Protein AF-A0A660N983-F1 (afdb_monomer_lite)

Sequence (49 aa):
LATTDNFTAPADACSSWQQLYADLKTFADDLNDHIELENTILFPRALNE

pLDDT: mean 95.21, std 7.73, range [54.53, 98.75]

Foldseek 3Di:
DVVCVQLDDDPPDDPVSNVVSVVVNVVVVVVVVVVCCCPVPVCCVVVPD

Secondary structure (DSSP, 8-state):
-GGGGGG---TTS-HHHHHHHHHHHHHHHHHHHHHHHIIIIIHHHHH--

Structure (mmCIF, N/CA/C/O backbone):
data_AF-A0A660N983-F1
#
_entry.id   AF-A0A660N983-F1
#
loop_
_atom_site.group_PDB
_atom_site.id
_atom_site.type_symbol
_atom_site.label_atom_id
_atom_site.label_alt_id
_atom_site.label_comp_id
_atom_site.label_asym_id
_atom_site.label_entity_id
_atom_site.label_seq_id
_atom_site.pdbx_PDB_ins_code
_atom_site.Cartn_x
_atom_site.Cartn_y
_atom_site.Cartn_z
_atom_site.occupancy
_atom_site.B_iso_or_equiv
_atom_site.auth_seq_id
_atom_site.auth_comp_id
_atom_site.auth_asym_id
_atom_site.auth_atom_id
_atom_site.pdbx_PDB_model_num
ATOM 1 N N . LEU A 1 1 ? -1.688 -1.487 -6.422 1.00 75.56 1 LEU A N 1
ATOM 2 C CA . LEU A 1 1 ? -1.231 -2.756 -7.037 1.00 75.56 1 LEU A CA 1
ATOM 3 C C . LEU A 1 1 ? -1.264 -2.711 -8.566 1.00 75.56 1 LEU A C 1
ATOM 5 O O . LEU A 1 1 ? -0.228 -2.949 -9.162 1.00 75.56 1 LEU A O 1
ATOM 9 N N . ALA A 1 2 ? -2.390 -2.365 -9.208 1.00 87.62 2 ALA A N 1
ATOM 10 C CA . ALA A 1 2 ? -2.517 -2.425 -10.675 1.00 87.62 2 ALA A CA 1
ATOM 11 C C . ALA A 1 2 ? -1.520 -1.542 -11.459 1.00 87.62 2 ALA A C 1
ATOM 13 O O . ALA A 1 2 ? -0.969 -1.985 -12.457 1.00 87.62 2 ALA A O 1
ATOM 14 N N . THR A 1 3 ? -1.244 -0.316 -11.002 1.00 93.56 3 THR A N 1
ATOM 15 C CA . THR A 1 3 ? -0.341 0.617 -11.710 1.00 93.56 3 THR A CA 1
ATOM 16 C C . THR A 1 3 ? 1.139 0.224 -11.634 1.00 93.56 3 THR A C 1
ATOM 18 O O . THR A 1 3 ? 1.924 0.654 -12.469 1.00 93.56 3 THR A O 1
ATOM 21 N N . THR A 1 4 ? 1.532 -0.570 -10.635 1.00 94.56 4 THR A N 1
ATOM 22 C CA . THR A 1 4 ? 2.930 -0.956 -10.362 1.00 94.56 4 THR A CA 1
ATOM 23 C C . THR A 1 4 ? 3.184 -2.441 -10.607 1.00 94.56 4 THR A C 1
ATOM 25 O O . THR A 1 4 ? 4.139 -2.984 -10.060 1.00 94.56 4 THR A O 1
ATOM 28 N N . ASP A 1 5 ? 2.291 -3.113 -11.339 1.00 94.62 5 ASP A N 1
ATOM 29 C CA . ASP A 1 5 ? 2.323 -4.565 -11.553 1.00 94.62 5 ASP A CA 1
ATOM 30 C C . ASP A 1 5 ? 2.613 -5.350 -10.260 1.00 94.62 5 ASP A C 1
ATOM 32 O O . ASP A 1 5 ? 3.554 -6.132 -10.147 1.00 94.62 5 ASP A O 1
ATOM 36 N N . ASN A 1 6 ? 1.842 -5.047 -9.212 1.00 95.81 6 ASN A N 1
ATOM 37 C CA . ASN A 1 6 ? 2.007 -5.646 -7.887 1.00 95.81 6 ASN A CA 1
ATOM 38 C C . ASN A 1 6 ? 3.402 -5.423 -7.256 1.00 95.81 6 ASN A C 1
ATOM 40 O O . ASN A 1 6 ? 3.946 -6.316 -6.612 1.00 95.81 6 ASN A O 1
ATOM 44 N N . PHE A 1 7 ? 3.960 -4.218 -7.428 1.00 96.44 7 PHE A N 1
ATOM 45 C CA . PHE A 1 7 ? 5.319 -3.845 -7.000 1.00 96.44 7 PHE A CA 1
ATOM 46 C C . PHE A 1 7 ? 6.435 -4.608 -7.729 1.00 96.44 7 PHE A C 1
ATOM 48 O O . PHE A 1 7 ? 7.558 -4.699 -7.232 1.00 96.44 7 PHE A O 1
ATOM 55 N N . THR A 1 8 ? 6.166 -5.095 -8.940 1.00 96.38 8 THR A N 1
ATOM 56 C CA . THR A 1 8 ? 7.174 -5.737 -9.789 1.00 96.38 8 THR A CA 1
ATOM 57 C C . THR A 1 8 ? 7.837 -4.690 -10.679 1.00 96.38 8 THR A C 1
ATOM 59 O O . THR A 1 8 ? 7.249 -4.204 -11.643 1.00 96.38 8 THR A O 1
ATOM 62 N N . ALA A 1 9 ? 9.070 -4.304 -10.345 1.00 95.19 9 ALA A N 1
ATOM 63 C CA . ALA A 1 9 ? 9.847 -3.414 -11.200 1.00 95.19 9 ALA A CA 1
ATOM 64 C C . ALA A 1 9 ? 10.363 -4.179 -12.437 1.00 95.19 9 ALA A C 1
ATOM 66 O O . ALA A 1 9 ? 10.782 -5.333 -12.303 1.00 95.19 9 ALA A O 1
ATOM 67 N N . PRO A 1 10 ? 10.398 -3.554 -13.628 1.00 95.12 10 PRO A N 1
ATOM 68 C CA . PRO A 1 10 ? 11.054 -4.131 -14.798 1.00 95.12 10 PRO A CA 1
ATOM 69 C C . PRO A 1 10 ? 12.536 -4.439 -14.539 1.00 95.12 10 PRO A C 1
ATOM 71 O O . PRO A 1 10 ? 13.220 -3.701 -13.827 1.00 95.12 10 PRO A O 1
ATOM 74 N N . ALA A 1 11 ? 13.053 -5.510 -15.147 1.00 93.94 11 ALA A N 1
ATOM 75 C CA . ALA A 1 11 ? 14.439 -5.947 -14.949 1.00 93.94 11 ALA A CA 1
ATOM 76 C C . ALA A 1 11 ? 15.481 -4.932 -15.462 1.00 93.94 11 ALA A C 1
ATOM 78 O O . ALA A 1 11 ? 16.608 -4.900 -14.975 1.00 93.94 11 ALA A O 1
ATOM 79 N N . ASP A 1 12 ? 15.102 -4.105 -16.435 1.00 96.69 12 ASP A N 1
ATOM 80 C CA . ASP A 1 12 ? 15.913 -3.046 -17.036 1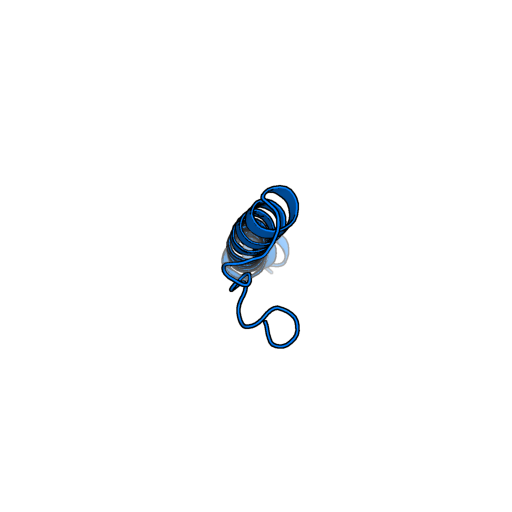.00 96.69 12 ASP A CA 1
ATOM 81 C C . ASP A 1 12 ? 15.777 -1.690 -16.322 1.00 96.69 12 ASP A C 1
ATOM 83 O O . ASP A 1 12 ? 16.441 -0.721 -16.696 1.00 96.69 12 ASP A O 1
ATOM 87 N N . ALA A 1 13 ? 14.948 -1.603 -15.276 1.00 97.06 13 ALA A N 1
ATOM 88 C CA . ALA A 1 13 ? 14.797 -0.386 -14.496 1.00 97.06 13 ALA A CA 1
ATOM 89 C C . ALA A 1 13 ? 16.092 -0.040 -13.743 1.00 97.06 13 ALA A C 1
ATOM 91 O O . ALA A 1 13 ? 16.813 -0.915 -13.258 1.00 97.06 13 ALA A O 1
ATOM 92 N N . CYS A 1 1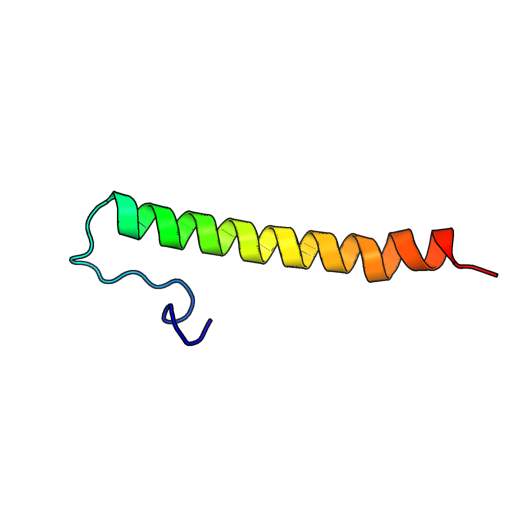4 ? 16.381 1.256 -13.606 1.00 97.75 14 CYS A N 1
ATOM 93 C CA . CYS A 1 14 ? 17.537 1.710 -12.840 1.00 97.75 14 CYS A CA 1
ATOM 94 C C . CYS A 1 14 ? 17.404 1.351 -11.348 1.00 97.75 14 CYS A C 1
ATOM 96 O O . CYS A 1 14 ? 16.306 1.133 -10.830 1.00 97.75 14 CYS A O 1
ATOM 98 N N . SER A 1 15 ? 18.532 1.332 -10.635 1.00 97.56 15 SER A N 1
ATOM 99 C CA . SER A 1 15 ? 18.587 0.905 -9.230 1.00 97.56 15 SER A CA 1
ATOM 100 C C . SER A 1 15 ? 17.656 1.699 -8.309 1.00 97.56 15 SER A C 1
ATOM 102 O O . SER A 1 15 ? 17.035 1.117 -7.424 1.00 97.56 15 SER A O 1
ATOM 104 N N . SER A 1 16 ? 17.496 3.007 -8.533 1.00 98.12 16 SER A N 1
ATOM 105 C CA . SER A 1 16 ? 16.579 3.833 -7.739 1.00 98.12 16 SER A CA 1
ATOM 106 C C . SER A 1 16 ? 15.110 3.463 -7.956 1.00 98.12 16 SER A C 1
ATOM 108 O O . SER A 1 16 ? 14.323 3.536 -7.018 1.00 98.12 16 SER A O 1
ATOM 110 N N . TRP A 1 17 ? 14.735 3.028 -9.160 1.00 97.81 17 TRP A N 1
ATOM 111 C CA . TRP A 1 17 ? 13.373 2.585 -9.456 1.00 97.81 17 TRP A CA 1
ATOM 112 C C . TRP A 1 17 ? 13.071 1.212 -8.849 1.00 97.81 17 TRP A C 1
ATOM 114 O O . TRP A 1 17 ? 11.990 0.997 -8.303 1.00 97.81 17 TRP A O 1
ATOM 124 N N . GLN A 1 18 ? 14.042 0.296 -8.890 1.00 97.19 18 GLN A N 1
ATOM 125 C CA . GLN A 1 18 ? 13.934 -1.001 -8.216 1.00 97.19 18 GLN A CA 1
ATOM 126 C C . GLN A 1 18 ? 13.774 -0.820 -6.702 1.00 97.19 18 GLN A C 1
ATOM 128 O O . GLN A 1 18 ? 12.876 -1.413 -6.104 1.00 97.19 18 GLN A O 1
ATOM 133 N N . GLN A 1 19 ? 14.590 0.055 -6.102 1.00 98.00 19 GLN A N 1
ATOM 134 C CA . GLN A 1 19 ? 14.497 0.369 -4.678 1.00 98.00 19 GLN A CA 1
ATOM 135 C C . GLN A 1 19 ? 13.147 0.999 -4.327 1.00 98.00 19 GLN A C 1
ATOM 137 O O . GLN A 1 19 ? 12.513 0.571 -3.371 1.00 98.00 19 GLN A O 1
ATOM 142 N N . LEU A 1 20 ? 12.659 1.942 -5.141 1.00 97.69 20 LEU A N 1
ATOM 143 C CA . LEU A 1 20 ? 11.344 2.554 -4.941 1.00 97.69 20 LEU A CA 1
ATOM 144 C C . LEU A 1 20 ? 10.230 1.501 -4.854 1.00 97.69 20 LEU A C 1
ATOM 146 O O . LEU A 1 20 ? 9.358 1.607 -3.998 1.00 97.69 20 LEU A O 1
ATOM 150 N N . TYR A 1 21 ? 10.234 0.491 -5.726 1.00 97.88 21 TYR A N 1
ATOM 151 C CA 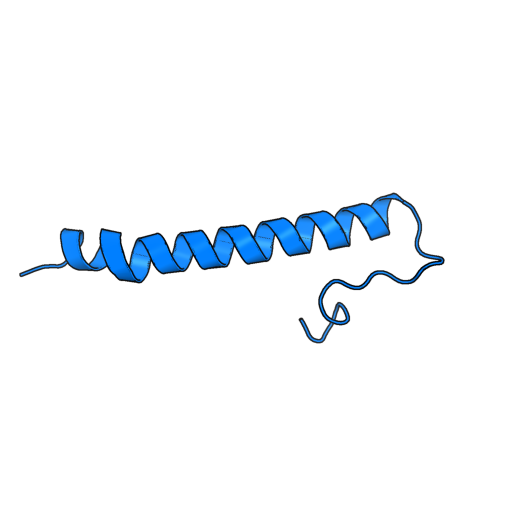. TYR A 1 21 ? 9.203 -0.551 -5.712 1.00 97.88 21 TYR A CA 1
ATOM 152 C C . TYR A 1 21 ? 9.326 -1.476 -4.495 1.00 97.88 21 TYR A C 1
ATOM 154 O O . TYR A 1 21 ? 8.303 -1.852 -3.921 1.00 97.88 21 TYR A O 1
ATOM 162 N N . ALA A 1 22 ? 10.551 -1.792 -4.064 1.00 97.06 22 ALA A N 1
ATOM 163 C CA . ALA A 1 22 ? 10.785 -2.535 -2.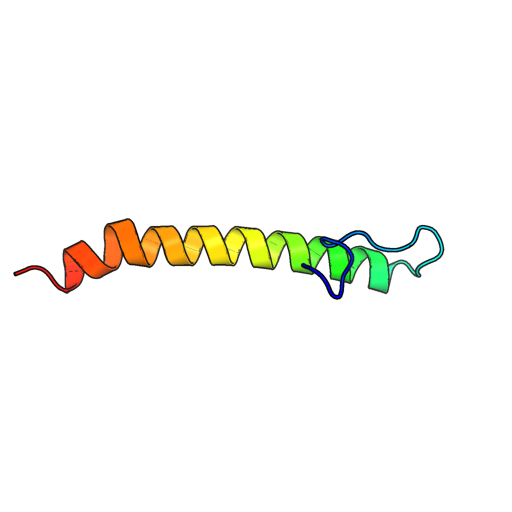828 1.00 97.06 22 ALA A CA 1
ATOM 164 C C . ALA A 1 22 ? 10.280 -1.756 -1.600 1.00 97.06 22 ALA A C 1
ATOM 166 O O . ALA A 1 22 ? 9.541 -2.306 -0.786 1.00 97.06 22 ALA A O 1
ATOM 167 N N . ASP A 1 23 ? 10.594 -0.463 -1.514 1.00 98.25 23 ASP A N 1
ATOM 168 C CA . ASP A 1 23 ? 10.160 0.403 -0.415 1.00 98.25 23 ASP A CA 1
ATOM 169 C C . ASP A 1 23 ? 8.639 0.593 -0.414 1.00 98.25 23 ASP A C 1
ATOM 171 O O . ASP A 1 23 ? 8.011 0.563 0.641 1.00 98.25 23 ASP A O 1
ATOM 175 N N . LEU A 1 24 ? 8.021 0.731 -1.593 1.00 98.06 24 LEU A N 1
ATOM 176 C CA . LEU A 1 24 ? 6.564 0.797 -1.726 1.00 98.06 24 LEU A CA 1
ATOM 177 C C . LEU A 1 24 ? 5.883 -0.485 -1.248 1.00 98.06 24 LEU A C 1
ATOM 179 O O . LEU A 1 24 ? 4.806 -0.403 -0.656 1.00 98.06 24 LEU A O 1
ATOM 183 N N . LYS A 1 25 ? 6.489 -1.652 -1.495 1.00 97.81 25 LYS A N 1
ATOM 184 C CA . LYS A 1 25 ? 5.975 -2.915 -0.971 1.00 97.81 25 LYS A CA 1
ATOM 185 C C . LYS A 1 25 ? 6.036 -2.934 0.556 1.00 97.81 25 LYS A C 1
ATOM 187 O O . LYS A 1 25 ? 5.014 -3.203 1.176 1.00 97.81 25 LYS A O 1
ATOM 192 N N . THR A 1 26 ? 7.189 -2.605 1.139 1.00 98.38 26 THR A N 1
ATOM 193 C CA . THR A 1 26 ? 7.351 -2.522 2.599 1.00 98.38 26 THR A CA 1
ATOM 194 C C . THR A 1 26 ? 6.342 -1.555 3.208 1.00 98.38 26 THR A C 1
ATOM 196 O O . THR A 1 26 ? 5.624 -1.916 4.130 1.00 98.38 26 THR A O 1
ATOM 199 N N . PHE A 1 27 ? 6.203 -0.360 2.631 1.00 98.31 27 PHE A N 1
ATOM 200 C CA . PHE A 1 27 ? 5.231 0.631 3.083 1.00 98.31 27 PHE A CA 1
ATOM 201 C C . PHE A 1 27 ? 3.790 0.108 3.036 1.00 98.31 27 PHE A C 1
ATOM 203 O O . PHE A 1 27 ? 3.017 0.358 3.956 1.00 98.31 27 PHE A O 1
ATOM 210 N N . ALA A 1 28 ? 3.406 -0.593 1.967 1.00 98.12 28 ALA A N 1
ATOM 211 C CA . ALA A 1 28 ? 2.057 -1.132 1.838 1.00 98.12 28 ALA A CA 1
ATOM 212 C C . ALA A 1 28 ? 1.779 -2.247 2.856 1.00 98.12 28 ALA A C 1
ATOM 214 O O . ALA A 1 28 ? 0.671 -2.312 3.387 1.00 98.12 28 ALA A O 1
ATOM 215 N N . ASP A 1 29 ? 2.768 -3.102 3.123 1.00 98.19 29 ASP A N 1
ATOM 216 C CA . ASP A 1 29 ? 2.674 -4.152 4.137 1.00 98.19 29 ASP A CA 1
ATOM 217 C C . ASP A 1 29 ? 2.555 -3.519 5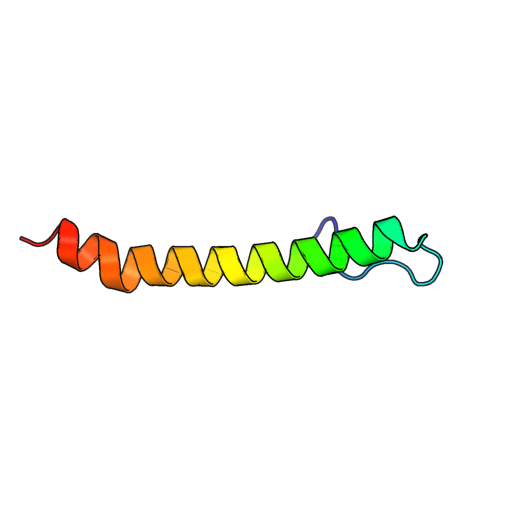.541 1.00 98.19 29 ASP A C 1
ATOM 219 O O . ASP A 1 29 ? 1.585 -3.789 6.249 1.00 98.19 29 ASP A O 1
ATOM 223 N N . ASP A 1 30 ? 3.435 -2.571 5.883 1.00 98.75 30 ASP A N 1
ATOM 224 C CA . ASP A 1 30 ? 3.407 -1.848 7.163 1.00 98.75 30 ASP A CA 1
ATOM 225 C C . ASP A 1 30 ? 2.095 -1.077 7.369 1.00 98.75 30 ASP A C 1
ATOM 227 O O . ASP A 1 30 ? 1.554 -1.033 8.474 1.00 98.75 30 ASP A O 1
ATOM 231 N N . LEU A 1 31 ? 1.562 -0.454 6.313 1.00 98.62 31 LEU A N 1
ATOM 232 C CA . LEU A 1 31 ? 0.298 0.274 6.387 1.00 98.62 31 LEU A CA 1
ATOM 233 C C . LEU A 1 31 ? -0.883 -0.670 6.633 1.00 98.62 31 LEU A C 1
ATOM 235 O O . LEU A 1 31 ? -1.795 -0.313 7.376 1.00 98.62 31 LEU A O 1
ATOM 239 N N . ASN A 1 32 ? -0.878 -1.862 6.034 1.00 98.56 32 ASN A N 1
ATOM 240 C CA . ASN A 1 32 ? -1.908 -2.862 6.311 1.00 98.56 32 ASN A CA 1
ATOM 241 C C . ASN A 1 32 ? -1.830 -3.342 7.763 1.00 98.56 32 ASN A C 1
ATOM 243 O O . ASN A 1 32 ? -2.857 -3.370 8.438 1.00 98.56 32 ASN A O 1
ATOM 247 N N . ASP A 1 33 ? -0.630 -3.646 8.260 1.00 98.69 33 ASP A N 1
ATOM 248 C CA . ASP A 1 33 ? -0.424 -4.049 9.655 1.00 98.69 33 ASP A CA 1
ATOM 249 C C . ASP A 1 33 ? -0.838 -2.936 10.630 1.00 98.69 33 ASP A C 1
ATOM 251 O O . ASP A 1 33 ? -1.467 -3.196 11.657 1.00 98.69 33 ASP A O 1
ATOM 255 N N . HIS A 1 34 ? -0.538 -1.681 10.288 1.00 98.69 34 HIS A N 1
ATOM 256 C CA . HIS A 1 34 ? -0.972 -0.507 11.038 1.00 98.69 34 HIS A CA 1
ATOM 257 C C . HIS A 1 34 ? -2.500 -0.407 11.093 1.00 98.69 34 HIS A C 1
ATOM 259 O O . HIS A 1 34 ? -3.063 -0.296 12.180 1.00 98.69 34 HIS A O 1
ATOM 265 N N . ILE A 1 35 ? -3.176 -0.497 9.945 1.00 98.69 35 ILE A N 1
ATOM 266 C CA . ILE A 1 35 ? -4.642 -0.447 9.867 1.00 98.69 35 ILE A CA 1
ATOM 267 C C . ILE A 1 35 ? -5.272 -1.600 10.656 1.00 98.69 35 ILE A C 1
ATOM 269 O O . ILE A 1 35 ? -6.275 -1.391 11.335 1.00 98.69 35 ILE A O 1
ATOM 273 N N . GLU A 1 36 ? -4.703 -2.805 10.600 1.00 98.69 36 GLU A N 1
ATOM 274 C CA . GLU A 1 36 ? -5.199 -3.961 11.354 1.00 98.69 36 GLU A CA 1
ATOM 275 C C . GLU A 1 36 ? -5.041 -3.754 12.867 1.00 98.69 36 GLU A C 1
ATOM 277 O O . GLU A 1 36 ? -5.984 -3.970 13.632 1.00 98.69 36 GLU A O 1
ATOM 282 N N . LEU A 1 37 ? 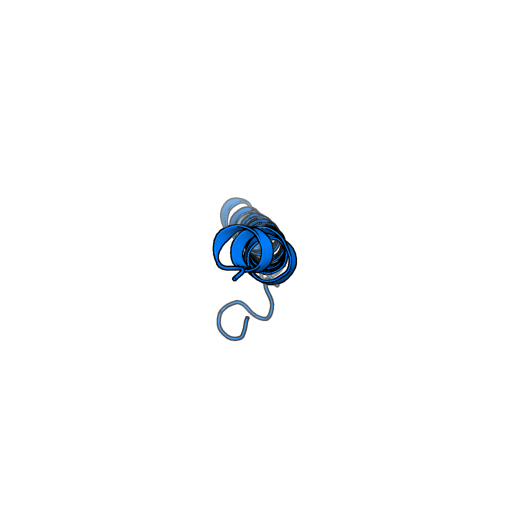-3.879 -3.266 13.313 1.00 98.56 37 LEU A N 1
ATOM 283 C CA . LEU A 1 37 ? -3.646 -2.907 14.713 1.00 98.56 37 LEU A CA 1
ATOM 284 C C . LEU A 1 37 ? -4.661 -1.863 15.193 1.00 98.56 37 LEU A C 1
ATOM 286 O O . LEU A 1 37 ? -5.215 -1.977 16.293 1.00 98.56 37 LEU A O 1
ATOM 290 N N . GLU A 1 38 ? -4.908 -0.846 14.373 1.00 98.50 38 GLU A N 1
ATOM 291 C CA . GLU A 1 38 ? -5.866 0.200 14.687 1.00 98.50 38 GLU A CA 1
ATOM 292 C C . GLU A 1 38 ? -7.295 -0.344 14.764 1.00 98.50 38 GLU A C 1
ATOM 294 O O . GLU A 1 38 ? -7.945 -0.229 15.804 1.00 98.50 38 GLU A O 1
ATOM 299 N N . ASN A 1 39 ? -7.768 -0.996 13.706 1.00 97.69 39 ASN A N 1
ATOM 300 C CA . ASN A 1 39 ? -9.154 -1.437 13.579 1.00 97.69 39 ASN A CA 1
ATOM 301 C C . ASN A 1 39 ? -9.525 -2.578 14.526 1.00 97.69 39 ASN A C 1
ATOM 303 O O . ASN A 1 39 ? -10.653 -2.614 15.015 1.00 97.69 39 ASN A O 1
ATOM 307 N N . THR A 1 40 ? -8.603 -3.503 14.792 1.00 97.56 40 THR A N 1
ATOM 308 C CA . THR A 1 40 ? -8.899 -4.713 15.570 1.00 97.56 40 THR A CA 1
ATOM 309 C C . THR A 1 40 ? -8.538 -4.558 17.046 1.00 97.56 40 THR A C 1
ATOM 311 O O . THR A 1 40 ? -9.125 -5.230 17.896 1.00 97.56 40 THR A O 1
ATOM 314 N N . ILE A 1 41 ? -7.609 -3.658 17.394 1.00 96.56 41 ILE A N 1
ATOM 315 C CA . ILE A 1 41 ? -7.153 -3.491 18.783 1.00 96.56 41 ILE A CA 1
ATOM 316 C C . ILE A 1 41 ? -7.411 -2.081 19.302 1.00 96.56 41 ILE A C 1
ATOM 318 O O . ILE A 1 41 ? -8.079 -1.932 20.328 1.00 96.56 41 ILE A O 1
ATOM 322 N N . LEU A 1 42 ? -6.853 -1.051 18.661 1.00 98.00 42 LEU A N 1
ATOM 323 C CA . LEU A 1 42 ? -6.862 0.300 19.227 1.00 98.00 42 LEU A CA 1
ATOM 324 C C . LEU A 1 42 ? -8.270 0.893 19.264 1.00 98.00 42 LEU A C 1
ATOM 326 O O . LEU A 1 42 ? -8.719 1.308 20.330 1.00 98.00 42 LEU A O 1
ATOM 330 N N . PHE A 1 43 ? -8.962 0.927 18.126 1.00 97.81 43 PHE A N 1
ATOM 331 C CA . PHE A 1 43 ? -10.276 1.548 18.007 1.00 97.81 43 PHE A CA 1
ATOM 332 C C . PHE A 1 43 ? -11.331 0.840 18.847 1.00 97.81 43 PHE A C 1
ATOM 334 O O . PHE A 1 43 ? -12.010 1.554 19.580 1.00 97.81 43 PHE A O 1
ATOM 341 N N . PRO A 1 44 ? -11.433 -0.505 18.875 1.00 97.44 44 PRO A N 1
ATOM 342 C CA . PRO A 1 44 ? -12.331 -1.170 19.810 1.00 97.44 44 PRO A CA 1
ATOM 343 C C . PRO A 1 44 ? -12.029 -0.749 21.249 1.00 97.44 44 PRO A C 1
ATOM 345 O O . PRO A 1 44 ? -12.900 -0.254 21.945 1.00 97.44 44 PRO A O 1
ATOM 348 N N . ARG A 1 45 ? -10.769 -0.800 21.693 1.00 96.38 45 ARG A N 1
ATOM 349 C CA . ARG A 1 45 ? -10.418 -0.413 23.071 1.00 96.38 45 ARG A CA 1
ATOM 350 C C . ARG A 1 45 ? -10.688 1.055 23.404 1.00 96.38 45 ARG A C 1
ATOM 352 O O . ARG A 1 45 ? -10.926 1.355 24.570 1.00 96.38 45 ARG A O 1
ATOM 359 N N . ALA A 1 46 ? -10.565 1.952 22.430 1.00 96.62 46 ALA A N 1
ATOM 360 C CA . ALA A 1 46 ? -10.729 3.389 22.622 1.00 96.62 46 ALA A CA 1
ATOM 361 C C . ALA A 1 46 ? -12.186 3.857 22.484 1.00 96.62 46 ALA A C 1
ATOM 363 O O . ALA A 1 46 ? -12.536 4.880 23.068 1.00 96.62 46 ALA A O 1
ATOM 364 N N . LEU A 1 47 ? -13.002 3.142 21.700 1.00 94.56 47 LEU A N 1
ATOM 365 C CA . LEU A 1 47 ? -14.388 3.502 21.384 1.00 94.56 47 LEU A CA 1
ATOM 366 C C . LEU A 1 47 ? -15.439 2.661 22.124 1.00 94.56 47 LEU A C 1
ATOM 368 O O . LEU A 1 47 ? -16.586 3.094 22.166 1.00 94.56 47 LEU A O 1
ATOM 372 N N . ASN A 1 48 ? -15.076 1.522 22.726 1.00 71.69 48 ASN A N 1
ATOM 373 C CA . ASN A 1 48 ? -15.897 0.863 23.757 1.00 71.69 48 ASN A CA 1
ATOM 374 C C . ASN A 1 48 ? -16.236 1.908 24.856 1.00 71.69 48 ASN A C 1
ATOM 376 O O . ASN A 1 48 ? -15.310 2.540 25.372 1.00 71.69 48 ASN A O 1
ATOM 380 N N . GLU A 1 49 ? -17.478 2.214 25.274 1.00 54.53 49 GLU A N 1
ATOM 381 C CA . GLU A 1 49 ? -18.713 1.400 25.442 1.00 54.53 49 GLU A CA 1
ATOM 382 C C . GLU A 1 49 ? -18.483 -0.023 25.962 1.00 54.53 49 GLU A C 1
ATOM 384 O O . GLU A 1 49 ? -18.043 -0.898 25.186 1.00 54.53 49 GLU A O 1
#

Radius of gyration: 16.06 Å; chains: 1; bounding box: 37×10×42 Å